Protein AF-A0A5N4DVT6-F1 (afdb_monomer_lite)

Foldseek 3Di:
DPPCVVPPPPDDDDPDDPVPDFCLPVDDLVQADDQPDPAGPAEAEDADDQVVVVVVVVVVLVCLVVCHGSSVSYPHYYDYDYPPLLLCQCCPDPPDPSPDPNVCSNVVRDDRDDDDDDQQVVDVVRDD

Sequence (128 aa):
MMLSDAAPGKLRVVHGDVLTFKVERAFPQSLKRCWEDDPPNVYIIGNLPFNVSTPLIIKWLENVSHRNGPFAYGRTQMMLTFQKEVAERLTATTGSKQRSRLSIMAQYLCDVQHILTIPGRAFIPKPE

pLDDT: mean 91.66, std 7.03, range [55.06, 98.12]

Organism: Camelus dromedarius (NCBI:txid9838)

Secondary structure (DSSP, 8-state):
--GGGGSTTT-----S-TTT---TTSS-GGG---TTSSPPS-EEEEE--HHHHHHHHHHHHHHHHTT-GGGGGSS-EEEEE--HHHHHHHTPPTT-TT--HHHHHHHHHS---------GGGSSSPP-

InterPro domains:
  IPR001737 Ribosomal RNA adenine methyltransferase KsgA/Erm [PF00398] (9-127)
  IPR001737 Ribosomal RNA adenine methyltransferase KsgA/Erm [PS51689] (1-128)
  IPR001737 Ribosomal RNA adenine methyltransferase KsgA/Erm [PTHR11727] (2-128)
  IPR020598 Ribosomal RNA adenine methylase transferase, N-terminal [SM00650] (2-128)
  IPR029063 S-adenosyl-L-methionine-dependent methyltransferase superfamily [G3DSA:3.40.50.150] (2-128)
  IPR029063 S-adenosyl-L-methionine-dependent methyltransferase superfamily [SSF53335] (8-127)

Structure (mmCIF, N/CA/C/O backbone):
data_AF-A0A5N4DVT6-F1
#
_entry.id   AF-A0A5N4DVT6-F1
#
loop_
_atom_site.group_PDB
_atom_site.id
_atom_site.type_symbol
_atom_site.label_atom_id
_atom_site.label_alt_id
_atom_site.label_comp_id
_atom_site.label_asym_id
_atom_site.label_entity_id
_atom_site.label_seq_id
_atom_site.pdbx_PDB_ins_code
_atom_site.Cartn_x
_atom_site.Cartn_y
_atom_site.Cartn_z
_atom_site.occupancy
_atom_site.B_iso_or_equiv
_atom_site.auth_seq_id
_atom_site.auth_comp_id
_atom_site.auth_asym_id
_atom_site.auth_atom_id
_atom_site.pdbx_PDB_model_num
ATOM 1 N N . MET A 1 1 ? 20.053 -25.151 -0.363 1.00 55.06 1 MET A N 1
ATOM 2 C CA . MET A 1 1 ? 19.325 -24.897 -1.621 1.00 55.06 1 MET A CA 1
ATOM 3 C C . MET A 1 1 ? 18.708 -23.523 -1.491 1.00 55.06 1 MET A C 1
ATOM 5 O O . MET A 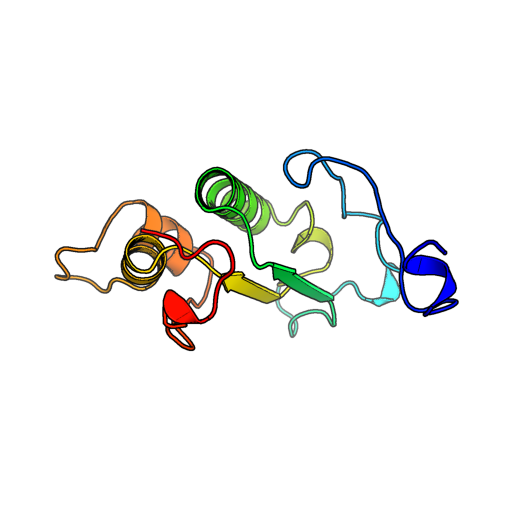1 1 ? 17.980 -23.308 -0.526 1.00 55.06 1 MET A O 1
ATOM 9 N N . MET A 1 2 ? 19.088 -22.566 -2.335 1.00 69.88 2 MET A N 1
ATOM 10 C CA . MET A 1 2 ? 18.455 -21.250 -2.276 1.00 69.88 2 MET A CA 1
ATOM 11 C C . MET A 1 2 ? 17.029 -21.375 -2.819 1.00 69.88 2 MET A C 1
ATOM 13 O O . MET A 1 2 ? 16.769 -22.188 -3.702 1.00 69.88 2 MET A O 1
ATOM 17 N N . LEU A 1 3 ? 16.089 -20.581 -2.299 1.00 72.06 3 LEU A N 1
ATOM 18 C CA . LEU A 1 3 ? 14.695 -20.577 -2.771 1.00 72.06 3 LEU A CA 1
ATOM 19 C C . LEU A 1 3 ? 14.588 -20.370 -4.293 1.00 72.06 3 LEU A C 1
ATOM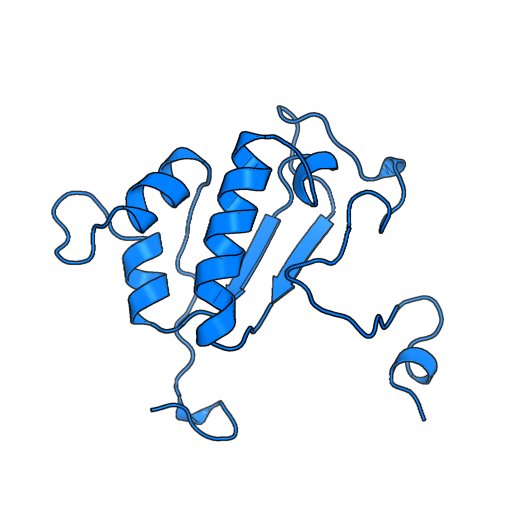 21 O O . LEU A 1 3 ? 13.693 -20.921 -4.926 1.00 72.06 3 LEU A O 1
ATOM 25 N N . SER A 1 4 ? 15.524 -19.624 -4.886 1.00 73.38 4 SER A N 1
ATOM 26 C CA . SER A 1 4 ? 15.641 -19.428 -6.336 1.00 73.38 4 SER A CA 1
ATOM 27 C C . SER A 1 4 ? 15.823 -20.729 -7.119 1.00 73.38 4 SER A C 1
ATOM 29 O O . SER A 1 4 ? 15.292 -20.855 -8.220 1.00 73.38 4 SER A O 1
ATOM 31 N N . ASP A 1 5 ? 16.525 -21.707 -6.546 1.00 77.94 5 ASP A N 1
ATOM 32 C CA . ASP A 1 5 ? 16.849 -22.975 -7.209 1.00 77.94 5 ASP A CA 1
ATOM 33 C C . ASP A 1 5 ? 15.609 -23.875 -7.316 1.00 77.94 5 ASP A C 1
ATOM 35 O O . ASP A 1 5 ? 15.524 -24.729 -8.194 1.00 77.94 5 ASP A O 1
ATOM 39 N N . ALA A 1 6 ? 14.617 -23.653 -6.446 1.00 81.31 6 ALA A N 1
ATOM 40 C CA . ALA A 1 6 ? 13.349 -24.373 -6.443 1.00 81.31 6 ALA A CA 1
ATOM 41 C C . ALA A 1 6 ? 12.350 -23.862 -7.505 1.00 81.31 6 ALA A C 1
ATOM 43 O O . ALA A 1 6 ? 11.361 -24.539 -7.780 1.00 81.31 6 ALA A O 1
ATOM 44 N N . ALA A 1 7 ? 12.585 -22.688 -8.112 1.00 83.44 7 ALA A N 1
ATOM 45 C CA . ALA A 1 7 ? 11.698 -22.099 -9.124 1.00 83.44 7 ALA A CA 1
ATOM 46 C C . ALA A 1 7 ? 12.467 -21.374 -10.255 1.00 83.44 7 ALA A C 1
ATOM 48 O O . ALA A 1 7 ? 12.391 -20.140 -10.375 1.00 83.44 7 ALA A O 1
ATOM 49 N N . PRO A 1 8 ? 13.177 -22.120 -11.126 1.00 83.38 8 PRO A N 1
ATOM 50 C CA . PRO A 1 8 ? 14.019 -21.549 -12.176 1.00 83.38 8 PRO A CA 1
ATOM 51 C C . PRO A 1 8 ? 13.243 -20.625 -13.123 1.00 83.38 8 PRO A C 1
ATOM 53 O O . PRO A 1 8 ? 12.173 -20.975 -13.621 1.00 83.38 8 PRO A O 1
ATOM 56 N N . GLY A 1 9 ? 13.776 -19.423 -13.359 1.00 85.88 9 GLY A N 1
ATOM 57 C CA . GLY A 1 9 ? 13.194 -18.427 -14.270 1.00 85.88 9 GLY A CA 1
ATOM 58 C C . GLY A 1 9 ? 11.895 -17.763 -13.791 1.00 85.88 9 GLY A C 1
ATOM 59 O O . GLY A 1 9 ? 11.410 -16.854 -14.459 1.00 85.88 9 GLY A O 1
ATOM 60 N N . LYS A 1 10 ? 11.337 -18.178 -12.645 1.00 88.81 10 LYS A N 1
ATOM 61 C CA . LYS A 1 10 ? 10.076 -17.647 -12.093 1.00 88.81 10 LYS A CA 1
ATOM 62 C C . LYS A 1 10 ? 10.267 -16.835 -10.815 1.00 88.81 10 LYS A C 1
ATOM 64 O O . LYS A 1 10 ? 9.455 -15.959 -10.534 1.00 88.81 10 LYS A O 1
ATOM 69 N N . LEU A 1 11 ? 11.327 -17.109 -10.051 1.00 90.56 11 LEU A N 1
ATOM 70 C CA . LEU A 1 11 ? 11.621 -16.421 -8.798 1.00 90.56 11 LEU A CA 1
ATOM 71 C C . LEU A 1 11 ? 12.953 -15.674 -8.878 1.00 90.56 11 LEU A C 1
ATOM 73 O O . LEU A 1 11 ? 14.002 -16.269 -9.112 1.00 90.56 11 LEU A O 1
ATOM 77 N N . ARG A 1 12 ? 12.913 -14.367 -8.605 1.00 89.44 12 ARG A N 1
ATOM 78 C CA . ARG A 1 12 ? 14.106 -13.557 -8.346 1.00 89.44 12 ARG A CA 1
ATOM 79 C C . ARG A 1 12 ? 14.117 -13.150 -6.881 1.00 89.44 12 ARG A C 1
ATOM 81 O O . ARG A 1 12 ? 13.246 -12.401 -6.447 1.00 89.44 12 ARG A O 1
ATOM 88 N N . VAL A 1 13 ? 15.115 -13.623 -6.141 1.00 90.12 13 VAL A N 1
ATOM 89 C CA . VAL A 1 13 ? 15.344 -13.223 -4.749 1.00 90.12 13 VAL A CA 1
ATOM 90 C C . VAL A 1 13 ? 16.323 -12.059 -4.737 1.00 90.12 13 VAL A C 1
ATOM 92 O O . VAL A 1 13 ? 17.373 -12.117 -5.374 1.00 90.12 13 VAL A O 1
ATOM 95 N N . VAL A 1 14 ? 15.973 -10.997 -4.020 1.00 89.81 14 VAL A N 1
ATOM 96 C CA . VAL A 1 14 ? 16.851 -9.850 -3.796 1.00 89.81 14 VAL A CA 1
ATOM 97 C C . VAL A 1 14 ? 17.040 -9.699 -2.297 1.00 89.81 14 VAL A C 1
ATOM 99 O O . VAL A 1 14 ? 16.063 -9.573 -1.563 1.00 89.81 14 VAL A O 1
ATOM 102 N N . HIS A 1 15 ? 18.291 -9.710 -1.846 1.00 91.38 15 HIS A N 1
ATOM 103 C CA . HIS A 1 15 ? 18.628 -9.391 -0.465 1.00 91.38 15 HIS A CA 1
ATOM 104 C C . HIS A 1 15 ? 18.825 -7.876 -0.340 1.00 91.38 15 HIS A C 1
ATOM 106 O O . HIS A 1 15 ? 19.756 -7.322 -0.922 1.00 91.38 15 HIS A O 1
ATOM 112 N N . GLY A 1 16 ? 17.924 -7.199 0.370 1.00 89.88 16 GLY A N 1
ATOM 113 C CA . GLY A 1 16 ? 17.960 -5.749 0.535 1.00 89.88 16 GLY A CA 1
ATOM 114 C C . GLY A 1 16 ? 16.782 -5.217 1.345 1.00 89.88 16 GLY A C 1
ATOM 115 O O . GLY A 1 16 ? 15.942 -5.981 1.816 1.00 89.88 16 GLY A O 1
ATOM 116 N N . ASP A 1 17 ? 16.727 -3.894 1.486 1.00 89.38 17 ASP A N 1
ATOM 117 C CA . ASP A 1 17 ? 15.664 -3.187 2.202 1.00 89.38 17 ASP A CA 1
ATOM 118 C C . ASP A 1 17 ? 14.606 -2.657 1.222 1.00 89.38 17 ASP A C 1
ATOM 120 O O . ASP A 1 17 ? 14.902 -1.866 0.322 1.00 89.38 17 ASP A O 1
ATOM 124 N N . VAL A 1 18 ? 13.349 -3.055 1.421 1.00 89.00 18 VAL A N 1
ATOM 125 C CA . VAL A 1 18 ? 12.206 -2.610 0.609 1.00 89.00 18 VAL A CA 1
ATOM 126 C C . VAL A 1 18 ? 11.997 -1.089 0.658 1.00 89.00 18 VAL A C 1
ATOM 128 O O . VAL A 1 18 ? 11.513 -0.504 -0.310 1.00 89.00 18 VAL A O 1
ATOM 131 N N . LEU A 1 19 ? 12.410 -0.420 1.740 1.00 86.19 19 LEU A N 1
ATOM 132 C CA . LEU A 1 19 ? 12.328 1.034 1.876 1.00 86.19 19 LEU A CA 1
ATOM 133 C C . LEU A 1 19 ? 13.310 1.769 0.964 1.00 86.19 19 LEU A C 1
ATOM 135 O O . LEU A 1 19 ? 13.104 2.952 0.702 1.00 86.19 19 LEU A O 1
ATOM 139 N N . THR A 1 20 ? 14.350 1.116 0.450 1.00 86.69 20 THR A N 1
ATOM 140 C CA . THR A 1 20 ? 15.350 1.745 -0.434 1.00 86.69 20 THR A CA 1
ATOM 141 C C . THR A 1 20 ? 15.448 1.075 -1.801 1.00 86.69 20 THR A C 1
ATOM 143 O O . THR A 1 20 ? 16.023 1.648 -2.728 1.00 86.69 20 THR A O 1
ATOM 146 N N . PHE A 1 21 ? 14.841 -0.102 -1.958 1.00 85.62 21 PHE A N 1
ATOM 147 C CA . PHE A 1 21 ? 14.877 -0.860 -3.195 1.00 85.62 21 PHE A CA 1
ATOM 148 C C . PHE A 1 21 ? 14.168 -0.133 -4.348 1.00 85.62 21 PHE A C 1
ATOM 150 O O . PHE A 1 21 ? 13.026 0.315 -4.236 1.00 85.62 21 PHE A O 1
ATOM 157 N N . LYS A 1 22 ? 14.867 -0.039 -5.483 1.00 82.31 22 LYS A N 1
ATOM 158 C CA . LYS A 1 22 ? 14.414 0.641 -6.701 1.00 82.31 22 LYS A CA 1
ATOM 159 C C . LYS A 1 22 ? 13.796 -0.360 -7.673 1.00 82.31 22 LYS A C 1
ATOM 161 O O . LYS A 1 22 ? 14.504 -1.137 -8.314 1.00 82.31 22 LYS A O 1
ATOM 166 N N . VAL A 1 23 ? 12.467 -0.357 -7.766 1.00 82.62 23 VAL A N 1
ATOM 167 C CA . VAL A 1 23 ? 11.699 -1.291 -8.611 1.00 82.62 23 VAL A CA 1
ATOM 168 C C . VAL A 1 23 ? 11.439 -0.774 -10.029 1.00 82.62 23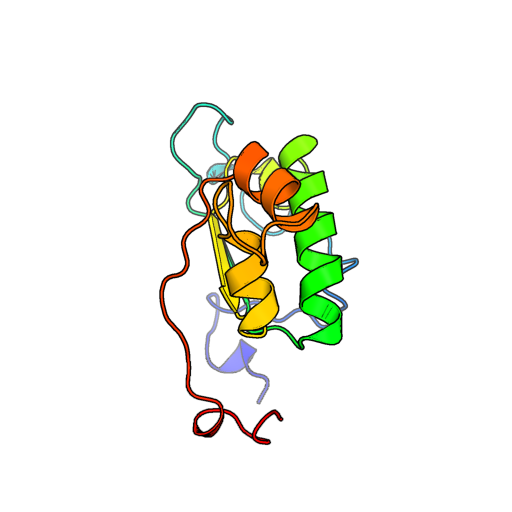 VAL A C 1
ATOM 170 O O . VAL A 1 23 ? 10.912 -1.507 -10.860 1.00 82.62 23 VAL A O 1
ATOM 173 N N . GLU A 1 24 ? 11.829 0.458 -10.358 1.00 78.31 24 GLU A N 1
ATOM 174 C CA . GLU A 1 24 ? 11.511 1.132 -11.627 1.00 78.31 24 GLU A CA 1
ATOM 175 C C . GLU A 1 24 ? 12.019 0.364 -12.852 1.00 78.31 24 GLU A C 1
ATOM 177 O O . GLU A 1 24 ? 11.474 0.491 -13.943 1.00 78.31 24 GLU A O 1
ATOM 182 N N . ARG A 1 25 ? 13.049 -0.471 -12.678 1.00 79.50 25 ARG A N 1
ATOM 183 C CA . ARG A 1 25 ? 13.628 -1.328 -13.727 1.00 79.50 25 ARG A CA 1
ATOM 184 C C . ARG A 1 25 ? 13.564 -2.814 -13.379 1.00 79.50 25 ARG A C 1
ATOM 186 O O . ARG A 1 25 ? 14.290 -3.621 -13.951 1.00 79.50 25 ARG A O 1
ATOM 193 N N . ALA A 1 26 ? 12.718 -3.178 -12.416 1.00 86.12 26 ALA A N 1
ATOM 194 C CA . ALA A 1 26 ? 12.566 -4.558 -11.985 1.00 86.12 26 ALA A CA 1
ATOM 195 C C . ALA A 1 26 ? 11.869 -5.431 -13.039 1.00 86.12 26 ALA A C 1
ATOM 197 O O . ALA A 1 26 ? 12.136 -6.635 -13.054 1.00 86.12 26 ALA A O 1
ATOM 198 N N . PHE A 1 27 ? 11.024 -4.844 -13.894 1.00 90.25 27 PHE A N 1
ATOM 199 C CA . PHE A 1 27 ? 10.193 -5.539 -14.875 1.00 90.25 27 PHE A CA 1
ATOM 200 C C . PHE A 1 27 ? 10.379 -4.986 -16.304 1.00 90.25 27 PHE A C 1
ATOM 202 O O . PHE A 1 27 ? 10.872 -3.868 -16.481 1.00 90.25 27 PHE A O 1
ATOM 209 N N . PRO A 1 28 ? 9.997 -5.749 -17.348 1.00 91.81 28 PRO A N 1
ATOM 210 C CA . PRO A 1 28 ? 10.036 -5.273 -18.729 1.00 91.81 28 PRO A CA 1
ATOM 211 C C . PRO A 1 28 ? 9.167 -4.027 -18.943 1.00 91.81 28 PRO A C 1
ATOM 213 O O . PRO A 1 28 ? 8.049 -3.943 -18.436 1.00 91.81 28 PRO A O 1
ATOM 216 N N . GLN A 1 29 ? 9.641 -3.090 -19.769 1.00 92.00 29 GLN A N 1
ATOM 217 C CA . GLN A 1 29 ? 8.892 -1.869 -20.108 1.00 92.00 29 GLN A CA 1
ATOM 218 C C . GLN A 1 29 ? 7.580 -2.155 -20.853 1.00 92.00 29 GLN A C 1
ATOM 220 O O . GLN A 1 29 ? 6.677 -1.330 -20.823 1.00 92.00 29 GLN A O 1
ATOM 225 N N . SER A 1 30 ? 7.436 -3.336 -21.463 1.00 94.25 30 SER A N 1
ATOM 226 C CA . SER A 1 30 ? 6.196 -3.768 -22.119 1.00 94.25 30 SER A CA 1
ATOM 227 C C . SER A 1 30 ? 5.014 -3.932 -21.158 1.00 94.25 30 SER A C 1
ATOM 229 O O . SER A 1 30 ? 3.878 -4.002 -21.612 1.00 94.25 30 SER A O 1
ATOM 231 N N . LEU A 1 31 ? 5.261 -4.011 -19.844 1.00 94.94 31 LEU A N 1
ATOM 232 C CA . LEU A 1 31 ? 4.204 -4.043 -18.830 1.00 94.94 31 LEU A CA 1
ATOM 233 C C . LEU A 1 31 ? 3.710 -2.649 -18.435 1.00 94.94 31 LEU A C 1
ATOM 235 O O . LEU A 1 31 ? 2.702 -2.551 -17.738 1.00 94.94 31 LEU A O 1
ATOM 239 N N . LYS A 1 32 ? 4.407 -1.582 -18.843 1.00 95.75 32 LYS A N 1
ATOM 240 C CA . LYS A 1 32 ? 4.021 -0.212 -18.516 1.00 95.75 32 LYS A CA 1
ATOM 241 C C . LYS A 1 32 ? 2.729 0.168 -19.244 1.00 95.75 32 LYS A C 1
ATOM 243 O O . LYS A 1 32 ? 2.573 -0.103 -20.432 1.00 95.75 32 LYS A O 1
ATOM 248 N N . ARG A 1 33 ? 1.830 0.831 -18.524 1.00 97.38 33 ARG A N 1
ATOM 249 C CA . ARG A 1 33 ? 0.573 1.402 -19.019 1.00 97.38 33 ARG A CA 1
ATOM 250 C C . ARG A 1 33 ? 0.549 2.910 -18.787 1.00 97.38 33 ARG A C 1
ATOM 252 O O . ARG A 1 33 ? 1.249 3.404 -17.895 1.00 97.38 33 ARG A O 1
ATOM 259 N N . CYS A 1 34 ? -0.232 3.642 -19.584 1.00 96.81 34 CYS A N 1
ATOM 260 C CA . CYS A 1 34 ? -0.536 5.036 -19.267 1.00 96.81 34 CYS A CA 1
ATOM 261 C C . CYS A 1 34 ? -1.335 5.094 -17.959 1.00 96.81 34 CYS A C 1
ATOM 263 O O . CYS A 1 34 ? -1.929 4.105 -17.531 1.00 96.81 34 CYS A O 1
ATOM 265 N N . TRP A 1 35 ? -1.316 6.238 -17.276 1.00 96.50 35 TRP A N 1
ATOM 266 C CA . TRP A 1 35 ? -1.966 6.346 -15.967 1.00 96.50 35 TRP A CA 1
ATOM 267 C C . TRP A 1 35 ? -3.490 6.191 -16.070 1.00 96.50 35 TRP A C 1
ATOM 269 O O . TRP A 1 35 ? -4.137 5.650 -15.174 1.00 96.50 35 TRP A O 1
ATOM 279 N N . GLU A 1 36 ? -4.034 6.663 -17.185 1.00 96.81 36 GLU A N 1
ATOM 280 C CA . GLU A 1 36 ? -5.449 6.710 -17.522 1.00 96.81 36 GLU A CA 1
ATOM 281 C C . GLU A 1 36 ? -5.978 5.371 -18.074 1.00 96.81 36 GLU A C 1
ATOM 283 O O . GLU A 1 36 ? -7.189 5.165 -18.085 1.00 96.81 36 GLU A O 1
ATOM 288 N N . ASP A 1 37 ? -5.091 4.451 -18.471 1.00 97.12 37 ASP A N 1
ATOM 289 C CA . ASP A 1 37 ? -5.449 3.100 -18.920 1.00 97.12 37 ASP A CA 1
ATOM 290 C C . ASP A 1 37 ? -5.799 2.184 -17.736 1.00 97.12 37 ASP A C 1
ATOM 292 O O . ASP A 1 37 ? -5.633 2.535 -16.559 1.00 97.12 37 ASP A O 1
ATOM 296 N N . ASP A 1 38 ? -6.227 0.958 -18.045 1.00 96.94 38 ASP A N 1
ATOM 297 C CA . ASP A 1 38 ? -6.313 -0.125 -17.069 1.00 96.94 38 ASP A CA 1
ATOM 298 C C . ASP A 1 38 ? -4.973 -0.361 -16.342 1.00 96.94 38 ASP A C 1
ATOM 300 O O . ASP A 1 38 ? -3.896 -0.166 -16.924 1.00 96.94 38 ASP A O 1
ATOM 304 N N . PRO A 1 39 ? -5.010 -0.801 -15.067 1.00 97.25 39 PRO A N 1
ATOM 305 C CA . PRO A 1 39 ? -3.807 -1.109 -14.305 1.00 97.25 39 PRO A CA 1
ATOM 306 C C . PRO A 1 39 ? -2.854 -2.060 -15.050 1.00 97.25 39 PRO A C 1
ATOM 308 O O . PRO A 1 39 ? -3.300 -2.981 -15.740 1.00 97.25 39 PRO A O 1
ATOM 311 N N . PRO A 1 40 ? -1.529 -1.884 -14.904 1.00 97.25 40 PRO A N 1
ATOM 312 C CA . PRO A 1 40 ? -0.565 -2.804 -15.490 1.00 97.25 40 PRO A CA 1
ATOM 313 C C . PRO A 1 40 ? -0.670 -4.193 -14.845 1.00 97.25 40 PRO A C 1
ATOM 315 O O . PRO A 1 40 ? -1.092 -4.327 -13.698 1.00 97.25 40 PRO A O 1
ATOM 318 N N . ASN A 1 41 ? -0.170 -5.221 -15.541 1.00 96.50 41 ASN A N 1
ATOM 319 C CA . ASN A 1 41 ? 0.003 -6.576 -14.992 1.00 96.50 41 ASN A CA 1
ATOM 320 C C . ASN A 1 41 ? 1.197 -6.633 -14.017 1.00 96.50 41 ASN A C 1
ATOM 322 O O . ASN A 1 41 ? 2.133 -7.414 -14.189 1.00 96.50 41 ASN A O 1
ATOM 326 N N . VAL A 1 42 ? 1.191 -5.751 -13.022 1.00 95.44 42 VAL A N 1
ATOM 327 C CA . VAL A 1 42 ? 2.193 -5.620 -11.969 1.00 95.44 42 VAL A CA 1
ATOM 328 C C . VAL A 1 42 ? 1.441 -5.501 -10.650 1.00 95.44 42 VAL A C 1
ATOM 330 O O . VAL A 1 42 ? 0.542 -4.673 -10.501 1.00 95.44 42 VAL A O 1
ATOM 333 N N . TYR A 1 43 ? 1.829 -6.331 -9.688 1.00 96.38 43 TYR A N 1
ATOM 334 C CA . TYR A 1 43 ? 1.179 -6.428 -8.388 1.00 96.38 43 TYR A CA 1
ATOM 335 C C . TYR A 1 43 ? 2.230 -6.345 -7.290 1.00 96.38 43 TYR A C 1
ATOM 337 O O . TYR A 1 43 ? 3.258 -7.022 -7.348 1.00 96.38 43 TYR A O 1
ATOM 345 N N . ILE A 1 44 ? 1.959 -5.531 -6.277 1.00 95.56 44 ILE A N 1
ATOM 346 C CA . ILE A 1 44 ? 2.753 -5.464 -5.053 1.00 95.56 44 ILE A CA 1
ATOM 347 C C . ILE A 1 44 ? 1.991 -6.238 -3.989 1.00 95.56 44 ILE A C 1
ATOM 349 O O . ILE A 1 44 ? 0.887 -5.856 -3.607 1.00 95.56 44 ILE A O 1
ATOM 353 N N . ILE A 1 45 ? 2.584 -7.328 -3.513 1.00 96.06 45 ILE A N 1
ATOM 354 C CA . ILE A 1 45 ? 1.991 -8.182 -2.486 1.00 96.06 45 ILE A CA 1
ATOM 355 C C . ILE A 1 45 ? 2.961 -8.242 -1.315 1.00 96.06 45 ILE A C 1
ATOM 357 O O . ILE A 1 45 ? 4.154 -8.475 -1.512 1.00 96.06 45 ILE A O 1
ATOM 361 N N . GLY A 1 46 ? 2.467 -8.019 -0.099 1.00 93.06 46 GLY A N 1
ATOM 362 C CA . GLY A 1 46 ? 3.332 -7.984 1.074 1.00 93.06 46 GLY A CA 1
ATOM 363 C C . GLY A 1 46 ? 2.609 -8.280 2.380 1.00 93.06 46 GLY A C 1
ATOM 364 O O . GLY A 1 46 ? 1.650 -7.601 2.736 1.00 93.06 46 GLY A O 1
ATOM 365 N N . ASN A 1 47 ? 3.137 -9.251 3.124 1.00 91.25 47 ASN A N 1
ATOM 366 C CA . ASN A 1 47 ? 2.849 -9.443 4.543 1.00 91.25 47 ASN A CA 1
ATOM 367 C C . ASN A 1 47 ? 4.027 -8.874 5.343 1.00 91.25 47 ASN A C 1
ATOM 369 O O . ASN A 1 47 ? 5.019 -9.566 5.576 1.00 91.25 47 ASN A O 1
ATOM 373 N N . LEU A 1 48 ? 3.972 -7.578 5.644 1.00 82.38 48 LEU A N 1
ATOM 374 C CA . LEU A 1 48 ? 5.116 -6.839 6.171 1.00 82.38 48 LEU A CA 1
ATOM 375 C C . LEU A 1 48 ? 5.075 -6.744 7.700 1.00 82.38 48 LEU A C 1
ATOM 377 O O . LEU A 1 48 ? 3.991 -6.630 8.274 1.00 82.38 48 LEU A O 1
ATOM 381 N N . PRO A 1 49 ? 6.246 -6.695 8.363 1.00 81.00 49 PRO A N 1
ATOM 382 C CA . PRO A 1 49 ? 6.328 -6.352 9.774 1.00 81.00 49 PRO A CA 1
ATOM 383 C C . PRO A 1 49 ? 5.633 -5.019 10.056 1.00 81.00 49 PRO A C 1
ATOM 385 O O . PRO A 1 49 ? 5.777 -4.043 9.312 1.00 81.00 49 PRO A O 1
ATOM 388 N N . PHE A 1 50 ? 4.886 -4.961 11.153 1.00 76.94 50 PHE A N 1
ATOM 389 C CA . PHE A 1 50 ? 4.007 -3.831 11.442 1.00 76.94 50 PHE A CA 1
ATOM 390 C C . PHE A 1 50 ? 4.749 -2.496 11.591 1.00 76.94 50 PHE A C 1
ATOM 392 O O . PHE A 1 50 ? 4.266 -1.472 11.104 1.00 76.94 50 PHE A O 1
ATOM 399 N N . ASN A 1 51 ? 5.961 -2.525 12.147 1.00 81.31 51 ASN A N 1
ATOM 400 C CA . ASN A 1 51 ? 6.850 -1.368 12.276 1.00 81.31 51 ASN A CA 1
ATOM 401 C C . ASN A 1 51 ? 7.341 -0.806 10.927 1.00 81.31 51 ASN A C 1
ATOM 403 O O . ASN A 1 51 ? 7.626 0.384 10.838 1.00 81.31 51 ASN A O 1
ATOM 407 N N . VAL A 1 52 ? 7.409 -1.630 9.877 1.00 85.00 52 VAL A N 1
ATOM 408 C CA . VAL A 1 52 ? 7.834 -1.213 8.526 1.00 85.00 52 VAL A CA 1
ATOM 409 C C . VAL A 1 52 ? 6.637 -0.831 7.654 1.00 85.00 52 VAL A C 1
ATOM 411 O O . VAL A 1 52 ? 6.741 0.047 6.798 1.00 85.00 52 VAL A O 1
ATOM 414 N N . SER A 1 53 ? 5.483 -1.458 7.887 1.00 87.88 53 SER A N 1
ATOM 415 C CA . SER A 1 53 ? 4.301 -1.322 7.031 1.00 87.88 53 SER A CA 1
ATOM 416 C C . SER A 1 53 ? 3.777 0.118 6.914 1.00 87.88 53 SER A C 1
ATOM 418 O O . SER A 1 53 ? 3.504 0.578 5.805 1.00 87.88 53 SER A O 1
ATOM 420 N N . THR A 1 54 ? 3.693 0.860 8.026 1.00 89.19 54 THR A N 1
ATOM 421 C CA . THR A 1 54 ? 3.158 2.234 8.037 1.00 89.19 54 THR A CA 1
ATOM 422 C C . THR A 1 54 ? 4.073 3.239 7.315 1.00 89.19 54 THR A C 1
ATOM 424 O O . THR A 1 54 ? 3.580 3.958 6.444 1.00 89.19 54 THR A O 1
ATOM 427 N N . PRO A 1 55 ? 5.394 3.302 7.589 1.00 92.25 55 PRO A N 1
ATOM 428 C CA . PRO A 1 55 ? 6.302 4.130 6.791 1.00 92.25 55 PRO A CA 1
ATOM 429 C C . PRO A 1 55 ? 6.280 3.773 5.301 1.00 92.25 55 PRO A C 1
ATOM 431 O O . PRO A 1 55 ? 6.304 4.663 4.450 1.00 92.25 55 PRO A O 1
ATOM 434 N N . LEU A 1 56 ? 6.192 2.479 4.977 1.00 93.12 56 LEU A N 1
ATOM 435 C CA . LEU A 1 56 ? 6.222 2.028 3.592 1.00 93.12 56 LEU A CA 1
ATOM 436 C C . LEU A 1 56 ? 4.961 2.426 2.818 1.00 93.12 56 LEU A C 1
ATOM 438 O O . LEU A 1 56 ? 5.084 2.893 1.688 1.00 93.12 56 LEU A O 1
ATOM 442 N N . ILE A 1 57 ? 3.765 2.310 3.411 1.00 95.00 57 ILE A N 1
ATOM 443 C CA . ILE A 1 57 ? 2.538 2.745 2.726 1.00 95.00 57 ILE A CA 1
ATOM 444 C C . ILE A 1 57 ? 2.517 4.259 2.516 1.00 95.00 57 ILE A C 1
ATOM 446 O O . ILE A 1 57 ? 2.108 4.707 1.452 1.00 95.00 57 ILE A O 1
ATOM 450 N N . ILE A 1 58 ? 3.021 5.055 3.467 1.00 94.88 58 ILE A N 1
ATOM 451 C CA . ILE A 1 58 ? 3.139 6.512 3.293 1.00 94.88 58 ILE A CA 1
ATOM 452 C C . ILE A 1 58 ? 4.063 6.830 2.113 1.00 94.88 58 ILE A C 1
ATOM 454 O O . ILE A 1 58 ? 3.691 7.613 1.240 1.00 94.88 58 ILE A O 1
ATOM 458 N N . LYS A 1 59 ? 5.225 6.170 2.041 1.00 94.88 59 LYS A N 1
ATOM 459 C CA . LYS A 1 59 ? 6.155 6.312 0.915 1.00 94.88 59 LYS A CA 1
ATOM 460 C C . LYS A 1 59 ? 5.508 5.907 -0.414 1.00 94.88 59 LYS A C 1
ATO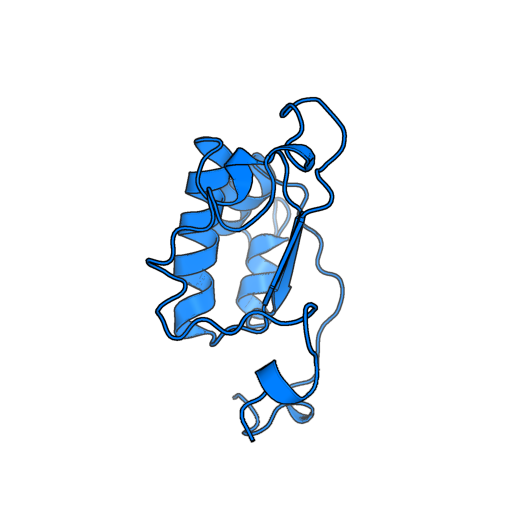M 462 O O . LYS A 1 59 ? 5.674 6.593 -1.417 1.00 94.88 59 LYS A O 1
ATOM 467 N N . TRP A 1 60 ? 4.763 4.803 -0.445 1.00 95.81 60 TRP A N 1
ATOM 468 C CA . TRP A 1 60 ? 4.084 4.374 -1.666 1.00 95.81 60 TRP A CA 1
ATOM 469 C C . TRP A 1 60 ? 2.964 5.319 -2.081 1.00 95.81 60 TRP A C 1
ATOM 471 O O . TRP A 1 60 ? 2.863 5.600 -3.267 1.00 95.81 60 TRP A O 1
ATOM 481 N N . LEU A 1 61 ? 2.190 5.880 -1.152 1.00 97.19 61 LEU A N 1
ATOM 482 C CA . LEU A 1 61 ? 1.213 6.927 -1.468 1.00 97.19 61 LEU A CA 1
ATOM 483 C C . LEU A 1 61 ? 1.895 8.171 -2.060 1.00 97.19 61 LEU A C 1
ATOM 485 O O . LEU A 1 61 ? 1.430 8.718 -3.058 1.00 97.19 61 LEU A O 1
ATOM 489 N N . GLU A 1 62 ? 3.048 8.576 -1.528 1.00 96.81 62 GLU A N 1
ATOM 490 C CA . GLU A 1 62 ? 3.861 9.629 -2.146 1.00 96.81 62 GLU A CA 1
ATOM 491 C C . GLU A 1 62 ? 4.316 9.241 -3.566 1.00 96.81 62 GLU A C 1
ATOM 493 O O . GLU A 1 62 ? 4.253 10.059 -4.486 1.00 96.81 62 GLU A O 1
ATOM 498 N N . ASN A 1 63 ? 4.713 7.984 -3.785 1.00 96.00 63 ASN A N 1
ATOM 499 C CA . ASN A 1 63 ? 5.088 7.501 -5.115 1.00 96.00 63 ASN A CA 1
ATOM 500 C C . ASN A 1 63 ? 3.902 7.424 -6.091 1.00 96.00 63 ASN A C 1
ATOM 502 O O . ASN A 1 63 ? 4.095 7.683 -7.278 1.00 96.00 63 ASN A O 1
ATOM 506 N N . VAL A 1 64 ? 2.687 7.122 -5.614 1.00 97.19 64 VAL A N 1
ATOM 507 C CA . VAL A 1 64 ? 1.446 7.205 -6.405 1.00 97.19 64 VAL A CA 1
ATOM 508 C C . VAL A 1 64 ? 1.226 8.644 -6.861 1.00 97.19 64 VAL A C 1
ATOM 510 O O . VAL A 1 64 ? 1.053 8.884 -8.054 1.00 97.19 64 VAL A O 1
ATOM 513 N N . SER A 1 65 ? 1.301 9.605 -5.933 1.00 97.38 65 SER A N 1
ATOM 514 C CA . SER A 1 65 ? 1.135 11.036 -6.224 1.00 97.38 65 SER A CA 1
ATOM 515 C C . SER A 1 65 ? 2.130 11.525 -7.285 1.00 97.38 65 SER A C 1
ATOM 517 O O . SER A 1 65 ? 1.754 12.192 -8.248 1.00 97.38 65 SER A O 1
ATOM 519 N N . HIS A 1 66 ? 3.398 11.125 -7.160 1.00 96.56 66 HIS A N 1
ATOM 520 C CA . HIS A 1 66 ? 4.460 11.492 -8.100 1.00 96.56 66 HIS A CA 1
ATOM 521 C C . HIS A 1 66 ? 4.564 10.583 -9.335 1.00 96.56 66 HIS A C 1
ATOM 523 O O . HIS A 1 66 ? 5.439 10.804 -10.174 1.00 96.56 66 HIS A O 1
ATOM 529 N N . ARG A 1 67 ? 3.712 9.555 -9.455 1.00 95.88 67 ARG A N 1
ATOM 530 C CA . ARG A 1 67 ? 3.725 8.555 -10.539 1.00 95.88 67 ARG A CA 1
ATOM 531 C C . ARG A 1 67 ? 5.117 7.943 -10.780 1.00 95.88 67 ARG A C 1
ATOM 533 O O . ARG A 1 67 ? 5.545 7.751 -11.918 1.00 95.88 67 ARG A O 1
ATOM 540 N N . ASN A 1 68 ? 5.851 7.664 -9.702 1.00 94.62 68 ASN A N 1
ATOM 541 C CA . ASN A 1 68 ? 7.224 7.154 -9.742 1.00 94.62 68 ASN A CA 1
ATOM 542 C C . ASN A 1 68 ? 7.373 5.850 -8.937 1.00 94.62 68 ASN A C 1
ATOM 544 O O . ASN A 1 68 ? 6.386 5.259 -8.492 1.00 94.62 68 ASN A O 1
ATOM 548 N N . GLY A 1 69 ? 8.599 5.332 -8.809 1.00 93.19 69 GLY A N 1
ATOM 549 C CA . GLY A 1 69 ? 8.831 4.073 -8.104 1.00 93.19 69 GLY A CA 1
ATOM 550 C C . GLY A 1 69 ? 8.072 2.901 -8.753 1.00 93.19 69 GLY A C 1
ATOM 551 O O . GLY A 1 69 ? 8.110 2.749 -9.978 1.00 93.19 69 GLY A O 1
ATOM 552 N N . PRO A 1 70 ? 7.339 2.084 -7.972 1.00 93.31 70 PRO A N 1
ATOM 553 C CA . PRO A 1 70 ? 6.497 1.013 -8.515 1.00 93.31 70 PRO A CA 1
ATOM 554 C C . PRO A 1 70 ? 5.388 1.498 -9.462 1.00 93.31 70 PRO A C 1
ATOM 556 O O . PRO A 1 70 ? 4.910 0.737 -10.305 1.00 93.31 70 PRO A O 1
ATOM 559 N N . PHE A 1 71 ? 4.982 2.761 -9.333 1.00 95.69 71 PHE A N 1
ATOM 560 C CA . PHE A 1 71 ? 3.884 3.366 -10.087 1.00 95.69 71 PHE A CA 1
ATOM 561 C C . PHE A 1 71 ? 4.359 4.024 -11.390 1.00 95.69 71 PHE A C 1
ATOM 563 O O . PHE A 1 71 ? 3.552 4.508 -12.178 1.00 95.69 71 PHE A O 1
ATOM 570 N N . ALA A 1 72 ? 5.664 3.958 -11.685 1.00 95.06 72 ALA A N 1
ATOM 571 C CA . ALA A 1 72 ? 6.200 4.303 -13.001 1.00 95.06 72 ALA A CA 1
ATOM 572 C C . ALA A 1 72 ? 5.698 3.360 -14.118 1.00 95.06 72 ALA A C 1
ATOM 574 O O . ALA A 1 72 ? 5.806 3.705 -15.297 1.00 95.06 72 ALA A O 1
ATOM 575 N N . TYR A 1 73 ? 5.163 2.185 -13.754 1.00 95.56 73 TYR A N 1
ATOM 576 C CA . TYR A 1 73 ? 4.514 1.231 -14.663 1.00 95.56 73 TYR A CA 1
ATOM 577 C C . TYR A 1 73 ? 3.025 1.538 -14.909 1.00 95.56 73 TYR A C 1
ATOM 579 O O . TYR A 1 73 ? 2.417 0.874 -15.743 1.00 95.56 73 TYR A O 1
ATOM 587 N N . GLY A 1 74 ? 2.435 2.516 -14.216 1.00 96.25 74 GLY A N 1
ATOM 588 C CA . GLY A 1 74 ? 0.999 2.809 -14.230 1.00 96.25 74 GLY A CA 1
ATOM 589 C C . GLY A 1 74 ? 0.379 2.647 -12.840 1.00 96.25 74 GLY A C 1
ATOM 590 O O . GLY A 1 74 ? 1.089 2.631 -11.831 1.00 96.25 74 GLY A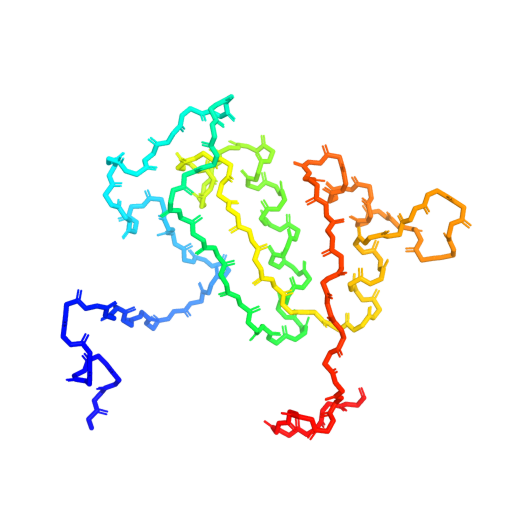 O 1
ATOM 591 N N . ARG A 1 75 ? -0.950 2.496 -12.773 1.00 97.25 75 ARG A N 1
ATOM 592 C CA . ARG A 1 75 ? -1.713 2.315 -11.519 1.00 97.25 75 ARG A CA 1
ATOM 593 C C . ARG A 1 75 ? -1.544 0.909 -10.914 1.00 97.25 75 ARG A C 1
ATOM 595 O O . ARG A 1 75 ? -2.520 0.196 -10.707 1.00 97.25 75 ARG A O 1
ATOM 602 N N . THR A 1 76 ? -0.296 0.502 -10.673 1.00 96.81 76 THR A N 1
ATOM 603 C CA . THR A 1 76 ? 0.111 -0.783 -10.077 1.00 96.81 76 THR A CA 1
ATOM 604 C C . THR A 1 76 ? -0.703 -1.096 -8.820 1.00 96.81 76 THR A C 1
ATOM 606 O O . THR A 1 76 ? -0.805 -0.268 -7.916 1.00 96.81 76 THR A O 1
ATOM 609 N N . GLN A 1 77 ? -1.266 -2.303 -8.747 1.00 97.06 77 GLN A N 1
ATOM 610 C CA . GLN A 1 77 ? -2.152 -2.696 -7.651 1.00 97.06 77 GLN A CA 1
ATOM 611 C C . GLN A 1 77 ? -1.363 -3.174 -6.424 1.00 97.06 77 GLN A C 1
ATOM 613 O O . GLN A 1 77 ? -0.285 -3.759 -6.545 1.00 97.06 77 GLN A O 1
ATOM 618 N N . MET A 1 78 ? -1.925 -2.950 -5.233 1.00 97.00 78 MET A N 1
ATOM 619 C CA . MET A 1 78 ? -1.330 -3.326 -3.949 1.00 97.00 78 MET A CA 1
ATOM 620 C C . MET A 1 78 ? -2.268 -4.244 -3.158 1.00 97.00 78 MET A C 1
ATOM 622 O O . MET A 1 78 ? -3.437 -3.921 -2.971 1.00 97.00 78 MET A O 1
ATOM 626 N N . MET A 1 79 ? -1.738 -5.352 -2.638 1.00 96.44 79 MET A N 1
ATOM 627 C CA . MET A 1 79 ? -2.404 -6.217 -1.664 1.00 96.44 79 MET A CA 1
ATOM 628 C C . MET A 1 79 ? -1.485 -6.406 -0.459 1.00 96.44 79 MET A C 1
ATOM 630 O O . MET A 1 79 ? -0.470 -7.100 -0.524 1.00 96.44 79 MET A O 1
ATOM 634 N N . LEU A 1 80 ? -1.827 -5.743 0.642 1.00 95.38 80 LEU A N 1
ATOM 635 C CA . LEU A 1 80 ? -0.938 -5.581 1.787 1.00 95.38 80 LEU A CA 1
ATOM 636 C C . LEU A 1 80 ? -1.631 -6.008 3.077 1.00 95.38 80 LEU A C 1
ATOM 638 O O . LEU A 1 80 ? -2.818 -5.750 3.274 1.00 95.38 80 LEU A O 1
ATOM 642 N N . THR A 1 81 ? -0.873 -6.635 3.969 1.00 93.81 81 THR A N 1
ATOM 643 C CA . THR A 1 81 ? -1.323 -6.958 5.325 1.00 93.81 81 THR A CA 1
ATOM 644 C C . THR A 1 81 ? -0.813 -5.903 6.305 1.00 93.81 81 THR A C 1
ATOM 646 O O . THR A 1 81 ? 0.359 -5.533 6.274 1.00 93.81 81 THR A O 1
ATOM 649 N N . PHE A 1 82 ? -1.694 -5.436 7.188 1.00 93.06 82 PHE A N 1
ATOM 650 C CA . PHE A 1 82 ? -1.393 -4.469 8.245 1.00 93.06 82 PHE A CA 1
ATOM 651 C C . PHE A 1 82 ? -1.938 -4.961 9.588 1.00 93.06 82 PHE A C 1
ATOM 653 O O . PHE A 1 82 ? -2.762 -5.878 9.629 1.00 93.06 82 PHE A O 1
ATOM 660 N N . GLN A 1 83 ? -1.535 -4.316 10.691 1.00 91.75 83 GLN A N 1
ATOM 661 C CA . GLN A 1 83 ? -2.282 -4.456 11.946 1.00 91.75 83 GLN A CA 1
ATOM 662 C C . GLN A 1 83 ? -3.722 -4.015 11.717 1.00 91.75 83 GLN A C 1
ATOM 664 O O . GLN A 1 83 ? -3.974 -3.068 10.965 1.00 91.75 83 GLN A O 1
ATOM 669 N N . LYS A 1 84 ? -4.653 -4.669 12.412 1.00 91.88 84 LYS A N 1
ATOM 670 C CA . LYS A 1 84 ? -6.089 -4.413 12.278 1.00 91.88 84 LYS A CA 1
ATOM 671 C C . LYS A 1 84 ? -6.426 -2.922 12.380 1.00 91.88 84 LYS A C 1
ATOM 673 O O . LYS A 1 84 ? -7.100 -2.399 11.502 1.00 91.88 84 LYS A O 1
ATOM 678 N N . GLU A 1 85 ? -5.886 -2.218 13.374 1.00 92.81 85 GLU A N 1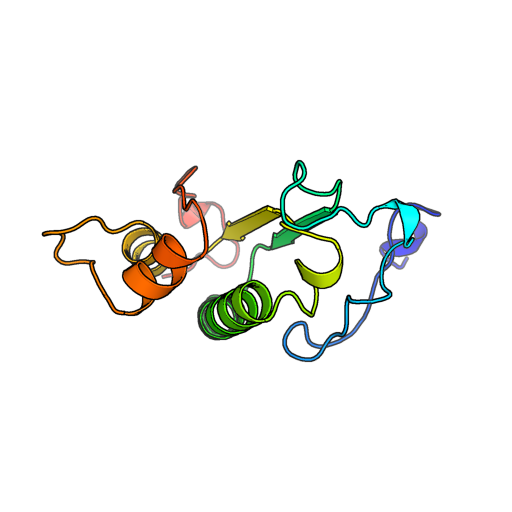
ATOM 679 C CA . GLU A 1 85 ? -6.136 -0.779 13.548 1.00 92.81 85 GLU A CA 1
ATOM 680 C C . GLU A 1 85 ? -5.655 0.074 12.368 1.00 92.81 85 GLU A C 1
ATOM 682 O O . GLU A 1 85 ? -6.284 1.068 12.013 1.00 92.81 85 GLU A O 1
ATOM 687 N N . VAL A 1 86 ? -4.530 -0.288 11.747 1.00 93.75 86 VAL A N 1
ATOM 688 C CA . VAL A 1 86 ? -3.983 0.451 10.602 1.00 93.75 86 VAL A CA 1
ATOM 689 C C . VAL A 1 86 ? -4.845 0.216 9.363 1.00 93.75 86 VAL A C 1
ATOM 691 O O . VAL A 1 86 ? -5.157 1.174 8.658 1.00 93.75 86 VAL A O 1
ATOM 694 N N . ALA A 1 87 ? -5.289 -1.025 9.135 1.00 94.44 87 ALA A N 1
ATOM 695 C CA . ALA A 1 87 ? -6.241 -1.344 8.073 1.00 94.44 87 ALA A CA 1
ATOM 696 C C . ALA A 1 87 ? -7.565 -0.583 8.262 1.00 94.44 87 ALA A C 1
ATOM 698 O O . ALA A 1 87 ? -8.040 0.064 7.331 1.00 94.44 87 ALA A O 1
ATOM 699 N N . GLU A 1 88 ? -8.106 -0.570 9.486 1.00 95.31 88 GLU A N 1
ATOM 700 C CA . GLU A 1 88 ? -9.314 0.190 9.831 1.00 95.31 88 GLU A CA 1
ATOM 701 C C . GLU A 1 88 ? -9.143 1.693 9.591 1.00 95.31 88 GLU A C 1
ATOM 703 O O . GLU A 1 88 ? -10.054 2.334 9.068 1.00 95.31 88 GLU A O 1
ATOM 708 N N . ARG A 1 89 ? -7.976 2.267 9.919 1.00 95.88 89 ARG A N 1
ATOM 709 C CA . ARG A 1 89 ? -7.665 3.675 9.626 1.00 95.88 89 ARG A CA 1
ATOM 710 C C . ARG A 1 89 ? -7.592 3.937 8.125 1.00 95.88 89 ARG A C 1
ATOM 712 O O . ARG A 1 89 ? -8.142 4.939 7.679 1.00 95.88 89 ARG A O 1
ATOM 719 N N . LEU A 1 90 ? -6.949 3.076 7.337 1.00 96.38 90 LEU A N 1
ATOM 720 C CA . LEU A 1 90 ? -6.838 3.238 5.879 1.00 96.38 90 LEU A CA 1
ATOM 721 C C . LEU A 1 90 ? -8.218 3.295 5.201 1.00 96.38 90 LEU A C 1
ATOM 723 O O . LEU A 1 90 ? -8.437 4.125 4.319 1.00 96.38 90 LEU A O 1
ATOM 727 N N . THR A 1 91 ? -9.174 2.489 5.665 1.00 97.00 91 THR A N 1
ATOM 728 C CA . THR A 1 91 ? -10.529 2.404 5.094 1.00 97.00 91 THR A CA 1
ATOM 729 C C . THR A 1 91 ? -11.583 3.222 5.846 1.00 97.00 91 THR A C 1
ATOM 731 O O . THR A 1 91 ? -12.769 3.133 5.538 1.00 97.00 91 THR A O 1
ATOM 734 N N . ALA A 1 92 ? -11.198 4.018 6.848 1.00 97.62 92 ALA A N 1
ATOM 735 C CA . ALA A 1 92 ? -12.150 4.759 7.674 1.00 97.62 92 ALA A CA 1
ATOM 736 C C . ALA A 1 92 ? -12.885 5.858 6.884 1.00 97.62 92 ALA A C 1
ATOM 738 O O . ALA A 1 92 ? -12.267 6.793 6.361 1.00 97.62 92 ALA A O 1
ATOM 739 N N . THR A 1 93 ? -14.217 5.791 6.862 1.00 96.00 93 THR A N 1
ATOM 740 C CA . THR A 1 93 ? -15.104 6.779 6.227 1.00 96.00 93 THR A CA 1
ATOM 741 C C . THR A 1 93 ? -15.304 8.029 7.092 1.00 96.00 93 THR A C 1
ATOM 743 O O . THR A 1 93 ? -14.905 8.087 8.259 1.00 96.00 93 THR A O 1
ATOM 746 N N . THR A 1 94 ? -15.906 9.074 6.518 1.00 94.88 94 THR A N 1
ATOM 747 C CA . THR A 1 94 ? -16.277 10.310 7.229 1.00 94.88 94 THR A CA 1
ATOM 748 C C . THR A 1 94 ? -17.176 10.021 8.433 1.00 94.88 94 THR A C 1
ATOM 750 O O . THR A 1 94 ? -18.143 9.278 8.314 1.00 94.88 94 THR A O 1
ATOM 753 N N . GLY A 1 95 ? -16.861 10.612 9.590 1.00 92.25 95 GLY A N 1
ATOM 754 C CA . GLY A 1 95 ? -17.594 10.391 10.846 1.00 92.25 95 GLY A CA 1
ATOM 755 C C . GLY A 1 95 ? -17.112 9.191 11.674 1.00 92.25 95 GLY A C 1
ATOM 756 O O . GLY A 1 95 ? -17.469 9.084 12.845 1.00 92.25 95 GLY A O 1
ATOM 757 N N . SER A 1 96 ? -16.256 8.321 11.124 1.00 95.88 96 SER A N 1
ATOM 758 C CA . SER A 1 96 ? -15.618 7.249 11.898 1.00 95.88 96 SER A CA 1
ATOM 759 C C . SER A 1 96 ? -14.593 7.805 12.889 1.00 95.88 96 SER A C 1
ATOM 761 O O . SER A 1 96 ? -13.768 8.647 12.530 1.00 95.88 96 SER A O 1
ATOM 763 N N . LYS A 1 97 ? -14.563 7.254 14.111 1.00 94.94 97 LYS A N 1
ATOM 764 C CA . LYS A 1 97 ? -13.520 7.549 15.114 1.00 94.94 97 LYS A CA 1
ATOM 765 C C . LYS A 1 97 ? -12.112 7.163 14.648 1.00 94.94 97 LYS A C 1
ATOM 767 O O . LYS A 1 97 ? -11.142 7.723 15.140 1.00 94.94 97 LYS A O 1
ATOM 772 N N . GLN A 1 98 ? -12.002 6.227 13.703 1.00 95.25 98 GLN A N 1
ATOM 773 C CA . GLN A 1 98 ? -10.722 5.800 13.129 1.00 95.25 98 GLN A CA 1
ATOM 774 C C . GLN A 1 98 ? -10.262 6.689 11.965 1.00 95.25 98 GLN A C 1
ATOM 776 O O . GLN A 1 98 ? -9.167 6.491 11.432 1.00 95.25 98 GLN A O 1
ATOM 781 N N . ARG A 1 99 ? -11.072 7.671 11.536 1.00 96.06 99 ARG A N 1
ATOM 782 C CA . ARG A 1 99 ? -10.681 8.567 10.447 1.00 96.06 99 ARG A CA 1
ATOM 783 C C . ARG A 1 99 ? -9.511 9.432 10.890 1.00 96.06 99 ARG A C 1
ATOM 785 O O . ARG A 1 99 ? -9.555 10.111 11.909 1.00 96.06 99 ARG A O 1
ATOM 792 N N . SER A 1 100 ? -8.457 9.409 10.092 1.00 95.56 100 SER A N 1
ATOM 793 C CA . SER A 1 100 ? -7.190 10.062 10.391 1.00 95.56 100 SER A CA 1
ATOM 794 C C . SER A 1 100 ? -6.568 10.633 9.120 1.00 95.56 100 SER A C 1
ATOM 796 O O . SER A 1 100 ? -7.084 10.451 8.017 1.00 95.56 100 SER A O 1
ATOM 798 N N . ARG A 1 101 ? -5.411 11.292 9.260 1.00 95.31 101 ARG A N 1
ATOM 799 C CA . ARG A 1 101 ? -4.607 11.768 8.121 1.00 95.31 101 ARG A CA 1
ATOM 800 C C . ARG A 1 101 ? -4.315 10.647 7.120 1.00 95.31 101 ARG A C 1
ATOM 802 O O . ARG A 1 101 ? -4.371 10.882 5.918 1.00 95.31 101 ARG A O 1
ATOM 809 N N . LEU A 1 102 ? -4.052 9.435 7.615 1.00 95.12 102 LEU A N 1
ATOM 810 C CA . LEU A 1 102 ? -3.765 8.274 6.776 1.00 95.12 102 LEU A CA 1
ATOM 811 C C . LEU A 1 102 ? -4.967 7.886 5.905 1.00 95.12 102 LEU A C 1
ATOM 813 O O . LEU A 1 102 ? -4.785 7.593 4.728 1.00 95.12 102 LEU A O 1
ATOM 817 N N . SER A 1 103 ? -6.182 7.969 6.454 1.00 97.25 103 SER A N 1
ATOM 818 C CA . SER A 1 103 ? -7.426 7.730 5.712 1.00 97.25 103 SER A CA 1
ATOM 819 C C . SER A 1 103 ? -7.544 8.679 4.522 1.00 97.25 103 SER A C 1
ATOM 821 O O . SER A 1 103 ? -7.828 8.243 3.413 1.00 97.25 103 SER A O 1
ATOM 823 N N . ILE A 1 104 ? -7.287 9.975 4.744 1.00 97.06 104 ILE A N 1
ATOM 824 C CA . ILE A 1 104 ? -7.397 10.998 3.695 1.00 97.06 104 ILE A CA 1
ATOM 825 C C . ILE A 1 104 ? -6.367 10.760 2.596 1.00 97.06 104 ILE A C 1
ATOM 827 O O . ILE A 1 104 ? -6.731 10.727 1.428 1.00 97.06 104 ILE A O 1
ATOM 831 N N . MET A 1 105 ? -5.096 10.572 2.964 1.00 97.19 105 MET A N 1
ATOM 832 C CA . MET A 1 105 ? -4.020 10.372 1.989 1.00 97.19 105 MET A CA 1
ATOM 833 C C . MET A 1 105 ? -4.276 9.143 1.115 1.00 97.19 105 MET A C 1
ATOM 835 O O . MET A 1 105 ? -4.122 9.215 -0.101 1.00 97.19 105 MET A O 1
ATOM 839 N N . ALA A 1 106 ? -4.693 8.031 1.727 1.00 97.50 106 ALA A N 1
ATOM 840 C CA . ALA A 1 106 ? -4.934 6.790 1.008 1.00 97.50 106 ALA A CA 1
ATOM 841 C C . ALA A 1 106 ? -6.162 6.889 0.093 1.00 97.50 106 ALA A C 1
ATOM 843 O O . ALA A 1 106 ? -6.055 6.600 -1.092 1.00 97.50 106 ALA A O 1
ATOM 844 N N . GLN A 1 107 ? -7.298 7.360 0.615 1.00 98.12 107 GLN A N 1
ATOM 845 C CA . GLN A 1 107 ? -8.564 7.429 -0.128 1.00 98.12 107 GLN A CA 1
ATOM 846 C C . GLN A 1 107 ? -8.582 8.534 -1.194 1.00 98.12 107 GLN A C 1
ATOM 848 O O . GLN A 1 107 ? -9.365 8.468 -2.134 1.00 98.12 107 GLN A O 1
ATOM 853 N N . TYR A 1 108 ? -7.743 9.566 -1.056 1.00 97.94 108 TYR A N 1
ATOM 854 C CA . TYR A 1 108 ? -7.589 10.596 -2.086 1.00 97.94 108 TYR A CA 1
ATOM 855 C C . TYR A 1 108 ? -6.840 10.071 -3.319 1.00 97.94 108 TYR A C 1
ATOM 857 O O . TYR A 1 108 ? -7.140 10.470 -4.441 1.00 97.94 108 TYR A O 1
ATOM 865 N N . LEU A 1 109 ? -5.863 9.183 -3.115 1.00 97.94 109 LEU A N 1
ATOM 866 C CA . LEU A 1 109 ? -4.985 8.682 -4.176 1.00 97.94 109 LEU A CA 1
ATOM 867 C C . LEU A 1 109 ? -5.399 7.310 -4.718 1.00 97.94 109 LEU A C 1
ATOM 869 O O . LEU A 1 109 ? -4.993 6.941 -5.821 1.00 97.94 109 LEU A O 1
ATOM 873 N N . CYS A 1 110 ? -6.140 6.523 -3.943 1.00 97.81 110 CYS A N 1
ATOM 874 C CA . CYS A 1 110 ? -6.447 5.129 -4.239 1.00 97.81 110 CYS A CA 1
ATOM 875 C C . CYS A 1 110 ? -7.889 4.784 -3.855 1.00 97.81 110 CYS A C 1
ATOM 877 O O . CYS A 1 110 ? -8.433 5.323 -2.893 1.00 97.81 110 CYS A O 1
ATOM 879 N N . ASP A 1 111 ? -8.466 3.805 -4.554 1.00 97.25 111 ASP A N 1
ATOM 880 C CA . ASP A 1 111 ? -9.594 3.040 -4.021 1.00 97.25 111 ASP A CA 1
ATOM 881 C C . ASP A 1 111 ? -9.049 2.009 -3.022 1.00 97.25 111 ASP A C 1
ATOM 883 O O . ASP A 1 111 ? -8.176 1.204 -3.360 1.00 97.25 111 ASP A O 1
ATOM 887 N N . VAL A 1 112 ? -9.506 2.079 -1.771 1.00 97.62 112 VAL A N 1
ATOM 888 C CA . VAL A 1 112 ? -8.941 1.316 -0.653 1.00 97.62 112 VAL A CA 1
ATOM 889 C C . VAL A 1 112 ? -10.018 0.436 -0.040 1.00 97.62 112 VAL A C 1
ATOM 891 O O . VAL A 1 112 ? -11.003 0.929 0.506 1.00 97.62 112 VAL A O 1
ATOM 894 N N . GLN A 1 113 ? -9.789 -0.876 -0.069 1.00 97.25 113 GLN A N 1
ATOM 895 C CA . GLN A 1 113 ? -10.745 -1.872 0.406 1.00 97.25 113 GLN A CA 1
ATOM 896 C C . GLN A 1 113 ? -10.110 -2.798 1.446 1.00 97.25 113 GLN A C 1
ATOM 898 O O . GLN A 1 113 ? -8.998 -3.297 1.270 1.00 97.25 113 GLN A O 1
ATOM 903 N N . HIS A 1 114 ? -10.838 -3.057 2.533 1.00 96.31 114 HIS A N 1
ATOM 904 C CA . HIS A 1 114 ? -10.460 -4.060 3.525 1.00 96.31 114 HIS A CA 1
ATOM 905 C C . HIS A 1 114 ? -11.054 -5.405 3.104 1.00 96.31 114 HIS A C 1
ATOM 907 O O . HIS A 1 114 ? -12.261 -5.607 3.185 1.00 96.31 114 HIS A O 1
ATOM 913 N N . ILE A 1 115 ? -10.194 -6.312 2.635 1.00 96.25 115 ILE A N 1
ATOM 914 C CA . ILE A 1 115 ? -10.618 -7.593 2.055 1.00 96.25 115 ILE A CA 1
ATOM 915 C C . ILE A 1 115 ? -10.958 -8.623 3.135 1.00 96.25 115 ILE A C 1
ATOM 917 O O . ILE A 1 115 ? -12.014 -9.247 3.092 1.00 96.25 115 ILE A O 1
ATOM 921 N N . LEU A 1 116 ? -10.051 -8.832 4.094 1.00 95.12 116 LEU A N 1
ATOM 922 C CA . LEU A 1 116 ? -10.215 -9.840 5.140 1.00 95.12 116 LEU A CA 1
ATOM 923 C C . LEU A 1 116 ? -9.363 -9.524 6.373 1.00 95.12 116 LEU A C 1
ATOM 925 O O . LEU A 1 116 ? -8.287 -8.937 6.268 1.00 95.12 116 LEU A O 1
ATOM 929 N N . THR A 1 117 ? -9.813 -9.999 7.535 1.00 95.25 117 THR A N 1
ATOM 930 C CA . THR A 1 117 ? -9.048 -9.971 8.789 1.00 95.25 117 THR A CA 1
ATOM 931 C C . THR A 1 117 ? -8.516 -11.367 9.105 1.00 95.25 117 THR A C 1
ATOM 933 O O . THR A 1 117 ? -9.290 -12.301 9.312 1.00 95.25 117 THR A O 1
ATOM 936 N N . ILE A 1 118 ? -7.191 -11.509 9.179 1.00 93.00 118 ILE A N 1
ATOM 937 C CA . ILE A 1 118 ? -6.533 -12.768 9.553 1.00 93.00 118 ILE A CA 1
ATOM 938 C C . ILE A 1 118 ? -6.461 -12.849 11.086 1.00 93.00 118 ILE A C 1
ATOM 940 O O . ILE A 1 118 ? -5.964 -11.912 11.715 1.00 93.00 118 ILE A O 1
ATOM 944 N N . PRO A 1 119 ? -6.925 -13.939 11.726 1.00 92.81 119 PRO A N 1
ATOM 945 C CA . PRO A 1 119 ? -6.831 -14.060 13.174 1.00 92.81 119 PRO A CA 1
ATOM 946 C C . PRO A 1 119 ? -5.365 -14.221 13.601 1.00 92.81 119 PRO A C 1
ATOM 948 O O . PRO A 1 119 ? -4.634 -15.010 13.009 1.00 92.81 119 PRO A O 1
ATOM 951 N N . GLY A 1 120 ? -4.950 -13.548 14.682 1.00 88.69 120 GLY A N 1
ATOM 952 C CA . GLY A 1 120 ? -3.558 -13.572 15.167 1.00 88.69 120 GLY A CA 1
ATOM 953 C C . GLY A 1 120 ? -2.990 -14.982 15.393 1.00 88.69 120 GLY A C 1
ATOM 954 O O . GLY A 1 120 ? -1.806 -15.216 15.189 1.00 88.69 120 GLY A O 1
ATOM 955 N N . ARG A 1 121 ? -3.848 -15.962 15.718 1.00 92.69 121 ARG A N 1
ATOM 956 C CA . ARG A 1 121 ? -3.472 -17.384 15.863 1.00 92.69 121 ARG A CA 1
ATOM 957 C C . ARG A 1 121 ? -2.897 -18.035 14.595 1.00 92.69 121 ARG A C 1
ATOM 959 O O . ARG A 1 121 ? -2.349 -19.122 14.694 1.00 92.69 121 ARG A O 1
ATOM 966 N N . ALA A 1 122 ? -3.080 -17.424 13.424 1.00 91.94 122 ALA A N 1
ATOM 967 C CA . ALA A 1 122 ? -2.552 -17.920 12.154 1.00 91.94 122 ALA A CA 1
ATOM 968 C C . ALA A 1 122 ? -1.091 -17.499 11.898 1.00 91.94 122 ALA A C 1
ATOM 970 O O . ALA A 1 122 ? -0.499 -17.940 10.917 1.00 91.94 122 ALA A O 1
ATOM 971 N N . PHE A 1 123 ? -0.513 -16.651 12.754 1.00 89.94 123 PHE A N 1
ATOM 972 C CA . PHE A 1 123 ? 0.861 -16.164 12.633 1.00 89.94 123 PHE A CA 1
ATOM 973 C C . PHE A 1 123 ? 1.779 -16.837 13.659 1.00 89.94 123 PHE A C 1
ATOM 975 O O . PHE A 1 123 ? 1.347 -17.197 14.756 1.00 89.94 123 PHE A O 1
ATOM 982 N N . ILE A 1 124 ? 3.059 -16.983 13.300 1.00 87.81 124 ILE A N 1
ATOM 983 C CA . ILE A 1 124 ? 4.107 -17.540 14.162 1.00 87.81 124 ILE A CA 1
ATOM 984 C C . ILE A 1 124 ? 5.319 -16.586 14.138 1.00 87.81 124 ILE A C 1
ATOM 986 O O . ILE A 1 124 ? 5.888 -16.387 13.064 1.00 87.81 124 ILE A O 1
ATOM 990 N N . PRO A 1 125 ? 5.736 -16.019 15.288 1.00 87.00 125 PRO A N 1
ATOM 991 C CA . PRO A 1 125 ? 5.030 -16.050 16.569 1.00 87.00 125 PRO A CA 1
ATOM 992 C C . PRO A 1 125 ? 3.683 -15.320 16.480 1.00 87.00 125 PRO A C 1
ATOM 994 O O . PRO A 1 125 ? 3.474 -14.471 15.611 1.00 87.00 125 PRO A O 1
ATOM 997 N N . LYS A 1 126 ? 2.759 -15.662 17.383 1.00 86.44 126 LYS A N 1
ATOM 998 C CA . LYS A 1 126 ? 1.470 -14.974 17.468 1.00 86.44 126 LYS A CA 1
ATOM 999 C C . LYS A 1 126 ? 1.722 -13.496 17.832 1.00 86.44 126 LYS A C 1
ATOM 1001 O O . LYS A 1 126 ? 2.355 -13.259 18.859 1.00 86.44 126 LYS A O 1
ATOM 1006 N N . PRO A 1 127 ? 1.240 -12.526 17.036 1.00 81.19 127 PRO A N 1
ATOM 1007 C CA . PRO A 1 127 ? 1.285 -11.114 17.393 1.00 81.19 127 PRO A CA 1
ATOM 1008 C C . PRO A 1 127 ? 0.328 -10.818 18.554 1.00 81.19 127 PRO A C 1
ATOM 1010 O O . PRO A 1 127 ? -0.677 -11.520 18.722 1.00 81.19 127 PRO A O 1
ATOM 1013 N N . GLU A 1 128 ? 0.663 -9.792 19.338 1.00 72.62 128 GLU A N 1
ATOM 1014 C CA . GLU A 1 128 ? -0.176 -9.279 20.433 1.00 72.62 128 GLU A CA 1
ATOM 1015 C C . GLU A 1 128 ? -1.525 -8.740 19.936 1.00 72.62 128 GLU A C 1
ATOM 1017 O O . GLU A 1 128 ? -1.561 -8.098 18.856 1.00 72.62 128 GLU A O 1
#

Radius of gyration: 16.3 Å; chains: 1; bounding box: 37×37×43 Å